Protein AF-A0A2V8L6J9-F1 (afdb_monomer)

Mean predicted aligned error: 4.58 Å

Foldseek 3Di:
DDPVVVVVVVVVVVVLVVLVVLLVVLVPDALLVSLCVVVVVVVVVVVVVCVVCVVVVNDDDDDDPVVVVVVVVVVVVSSVVSSVSSVCSNVVHDSVVVVVVVVVVVVVVD

Sequence (110 aa):
MAAWFWFAVVAAVLYGAHQIFTRLASAQIGDGVGGFVVEGVAALAILSYLGFLWFSGRWEQKFTWVGFNYSALTGICVGAGTVAFFLLFQRGGPLSAVPAILAGGAAIMA

Solvent-accessible surface area (backbone atoms only — not comparable to full-atom values): 6203 Å² total; per-residue (Å²): 133,65,76,67,55,60,56,51,52,53,47,52,53,53,56,51,49,48,52,54,50,45,48,61,43,25,79,76,39,56,34,71,62,44,30,50,53,53,53,51,53,51,50,50,53,51,50,51,51,54,49,49,29,51,77,68,73,62,70,78,84,86,85,51,76,69,59,48,54,55,49,50,52,48,49,52,52,49,54,54,47,41,30,49,50,22,51,38,38,61,71,67,50,63,74,80,54,50,62,60,55,53,50,55,62,58,51,76,79,104

Structure (mmCIF, N/CA/C/O backbone):
data_AF-A0A2V8L6J9-F1
#
_entry.id   AF-A0A2V8L6J9-F1
#
loop_
_atom_site.group_PDB
_atom_site.id
_atom_site.type_symbol
_atom_site.label_atom_id
_atom_site.label_alt_id
_atom_site.label_comp_id
_atom_site.label_asym_id
_atom_site.label_entity_id
_atom_site.label_seq_id
_atom_site.pdbx_PDB_ins_code
_atom_site.Cartn_x
_atom_site.Cartn_y
_atom_site.Cartn_z
_atom_site.occupancy
_atom_site.B_iso_or_equiv
_atom_site.auth_seq_id
_atom_site.auth_comp_id
_atom_site.auth_asym_id
_atom_site.auth_atom_id
_atom_site.pdbx_PDB_model_num
ATOM 1 N N . MET A 1 1 ? -8.940 -22.020 12.587 1.00 65.81 1 M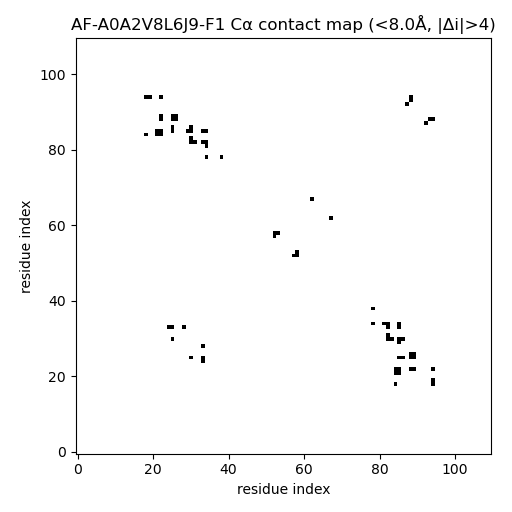ET A N 1
ATOM 2 C CA . MET A 1 1 ? -7.925 -20.957 12.400 1.00 65.81 1 MET A CA 1
ATOM 3 C C . MET A 1 1 ? -8.368 -19.706 13.135 1.00 65.81 1 MET A C 1
ATOM 5 O O . MET A 1 1 ? -9.565 -19.455 13.193 1.00 65.81 1 MET A O 1
ATOM 9 N N . ALA A 1 2 ? -7.432 -18.928 13.673 1.00 87.69 2 ALA A N 1
ATOM 10 C CA . ALA A 1 2 ? -7.744 -17.630 14.262 1.00 87.69 2 ALA A CA 1
ATOM 11 C C . ALA A 1 2 ? -8.182 -16.618 13.183 1.00 87.69 2 ALA A C 1
ATOM 13 O O . ALA A 1 2 ? -7.704 -16.677 12.052 1.00 87.69 2 ALA A O 1
ATOM 14 N N . ALA A 1 3 ? -9.081 -15.690 13.527 1.00 89.75 3 ALA A N 1
ATOM 15 C CA . ALA A 1 3 ? -9.687 -14.752 12.571 1.00 89.75 3 ALA A CA 1
ATOM 16 C C . ALA A 1 3 ? -8.662 -13.865 11.835 1.00 89.75 3 ALA A C 1
ATOM 18 O O . ALA A 1 3 ? -8.863 -13.538 1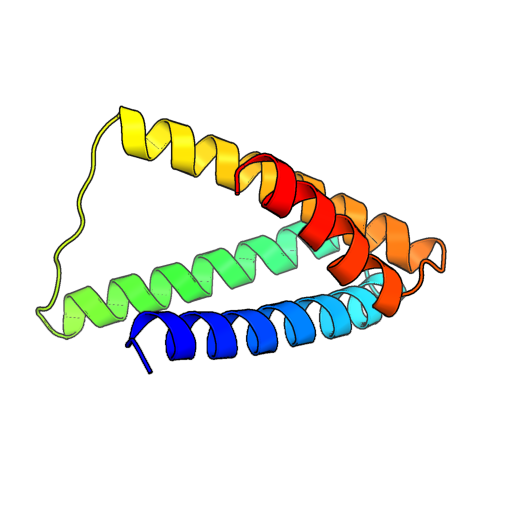0.668 1.00 89.75 3 ALA A O 1
ATOM 19 N N . TRP A 1 4 ? -7.532 -13.543 12.479 1.00 91.62 4 TRP A N 1
ATOM 20 C CA . TRP A 1 4 ? -6.439 -12.767 11.879 1.00 91.62 4 TRP A CA 1
ATOM 21 C C . TRP A 1 4 ? -5.870 -13.406 10.605 1.00 91.62 4 TRP A C 1
ATOM 23 O O . TRP A 1 4 ? -5.425 -12.694 9.707 1.00 91.62 4 TRP A O 1
ATOM 33 N N . PHE A 1 5 ? -5.924 -14.738 10.499 1.00 92.88 5 PHE A N 1
ATOM 34 C CA . PHE A 1 5 ? -5.372 -15.474 9.365 1.00 92.88 5 PHE A CA 1
ATOM 35 C C . PHE A 1 5 ? -6.058 -15.089 8.053 1.00 92.88 5 PHE A C 1
ATOM 37 O O . PHE A 1 5 ? -5.395 -14.848 7.049 1.00 92.88 5 PHE A O 1
ATOM 44 N N . TRP A 1 6 ? -7.386 -14.967 8.062 1.00 93.31 6 TRP A N 1
ATOM 45 C CA . TRP A 1 6 ? -8.136 -14.625 6.855 1.00 93.31 6 TRP A CA 1
ATOM 46 C C . TRP A 1 6 ? -7.873 -13.190 6.394 1.00 93.31 6 TRP A C 1
ATOM 48 O O . TRP A 1 6 ? -7.780 -12.951 5.192 1.00 93.31 6 TRP A O 1
ATOM 58 N N . PHE A 1 7 ? -7.657 -12.253 7.324 1.00 91.12 7 PHE A N 1
ATOM 59 C CA . PHE A 1 7 ? -7.222 -10.897 6.978 1.00 91.12 7 PHE A CA 1
ATOM 60 C C . PHE A 1 7 ? -5.826 -10.892 6.344 1.00 91.12 7 PHE A C 1
ATOM 62 O O . PHE A 1 7 ? -5.610 -10.184 5.362 1.00 91.12 7 PHE A O 1
ATOM 69 N N . ALA A 1 8 ? -4.906 -11.728 6.838 1.00 91.00 8 ALA A N 1
ATOM 70 C CA . ALA A 1 8 ? -3.580 -11.884 6.243 1.00 91.00 8 ALA A CA 1
ATOM 71 C C . ALA A 1 8 ? -3.641 -12.477 4.824 1.00 91.00 8 ALA A C 1
ATOM 73 O O . ALA A 1 8 ? -2.941 -11.999 3.935 1.00 91.00 8 ALA A O 1
ATOM 74 N N . VAL A 1 9 ? -4.511 -13.466 4.581 1.00 94.19 9 VAL A N 1
ATOM 7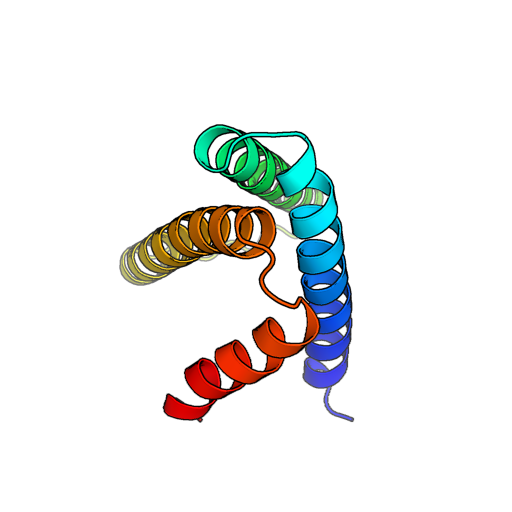5 C CA . VAL A 1 9 ? -4.719 -14.044 3.240 1.00 94.19 9 VAL A CA 1
ATOM 76 C C . VAL A 1 9 ? -5.248 -12.994 2.262 1.00 94.19 9 VAL A C 1
ATOM 78 O O . VAL A 1 9 ? -4.698 -12.842 1.172 1.00 94.19 9 VAL A O 1
ATOM 81 N N . VAL A 1 10 ? -6.280 -12.238 2.648 1.00 94.62 10 VAL A N 1
ATOM 82 C CA . VAL A 1 10 ? -6.837 -11.170 1.800 1.00 94.62 10 VAL A CA 1
ATOM 83 C C . VAL A 1 10 ? -5.780 -10.107 1.501 1.00 94.62 10 VAL A C 1
ATOM 85 O O . VAL A 1 10 ? -5.612 -9.722 0.344 1.00 94.62 10 VAL A O 1
ATOM 88 N N . ALA A 1 11 ? -5.019 -9.681 2.513 1.00 92.00 11 ALA A N 1
ATOM 89 C CA . ALA A 1 11 ? -3.921 -8.741 2.324 1.00 92.00 11 ALA A CA 1
ATOM 90 C C . ALA A 1 11 ? -2.871 -9.292 1.348 1.00 92.00 11 ALA A C 1
ATOM 92 O O . ALA A 1 11 ? -2.503 -8.600 0.404 1.00 92.00 11 ALA A O 1
ATOM 93 N N . ALA A 1 12 ? -2.435 -10.543 1.509 1.00 91.06 12 ALA A N 1
ATOM 94 C CA . ALA A 1 12 ? -1.446 -11.160 0.625 1.00 91.06 12 ALA A CA 1
ATOM 95 C C . ALA A 1 12 ? -1.905 -11.184 -0.842 1.00 91.06 12 ALA A C 1
ATOM 97 O O . ALA A 1 12 ? -1.121 -10.865 -1.736 1.00 91.06 12 ALA A O 1
ATOM 98 N N . VAL A 1 13 ? -3.179 -11.500 -1.093 1.00 94.12 13 VAL A N 1
ATOM 99 C CA . VAL A 1 13 ? -3.753 -11.477 -2.448 1.00 94.12 13 VAL A CA 1
ATOM 100 C C . VAL A 1 13 ? -3.755 -10.058 -3.021 1.00 94.12 13 VAL A C 1
ATOM 102 O O . VAL A 1 13 ? -3.298 -9.858 -4.147 1.00 94.12 13 VAL A O 1
ATOM 105 N N . LEU A 1 14 ? -4.213 -9.065 -2.252 1.00 94.44 14 LEU A N 1
ATOM 106 C CA . LEU A 1 14 ? -4.271 -7.669 -2.700 1.00 94.44 14 LEU A CA 1
ATOM 107 C C . LEU A 1 14 ? -2.875 -7.082 -2.939 1.00 94.44 14 LEU A C 1
ATOM 109 O O . LEU A 1 14 ? -2.656 -6.438 -3.962 1.00 94.44 14 LEU A O 1
ATOM 113 N N . TYR A 1 15 ? -1.914 -7.345 -2.053 1.00 90.50 15 TYR A N 1
ATOM 114 C CA . TYR A 1 15 ? -0.529 -6.899 -2.222 1.00 90.50 15 TYR A CA 1
ATOM 115 C C . TYR A 1 15 ? 0.193 -7.635 -3.359 1.00 90.50 15 TYR A C 1
ATOM 117 O O . TYR A 1 15 ? 1.030 -7.037 -4.038 1.00 90.50 15 TYR A O 1
ATOM 125 N N . GLY A 1 16 ? -0.141 -8.902 -3.616 1.00 90.31 16 GLY A N 1
ATOM 126 C CA . GLY A 1 16 ? 0.329 -9.628 -4.796 1.00 90.31 16 GLY A CA 1
ATOM 127 C C . GLY A 1 16 ? -0.205 -9.013 -6.091 1.00 90.31 16 GLY A C 1
ATOM 128 O O . GLY A 1 16 ? 0.569 -8.722 -7.005 1.00 90.31 16 GLY A O 1
ATOM 129 N N . ALA A 1 17 ? -1.511 -8.739 -6.145 1.00 93.31 17 ALA A N 1
ATOM 130 C CA . ALA A 1 17 ? -2.140 -8.057 -7.274 1.00 93.31 17 ALA A CA 1
ATOM 131 C C . ALA A 1 17 ? -1.554 -6.653 -7.487 1.00 93.31 17 ALA A C 1
ATOM 133 O O . ALA A 1 17 ? -1.203 -6.300 -8.612 1.00 93.31 17 ALA A O 1
ATOM 134 N N . HIS A 1 18 ? -1.361 -5.893 -6.406 1.00 93.56 18 HIS A N 1
ATOM 135 C CA . HIS A 1 18 ? -0.686 -4.598 -6.423 1.00 93.56 18 HIS A CA 1
ATOM 136 C C . HIS A 1 18 ? 0.682 -4.685 -7.111 1.00 93.56 18 HIS A C 1
ATOM 138 O O . HIS A 1 18 ? 0.939 -3.925 -8.036 1.00 93.56 18 HIS A O 1
ATOM 144 N N . GLN A 1 19 ? 1.537 -5.647 -6.746 1.00 89.69 19 GLN A N 1
ATOM 145 C CA . GLN A 1 19 ? 2.849 -5.792 -7.388 1.00 89.69 19 GLN A CA 1
ATOM 146 C C . GLN A 1 19 ? 2.748 -6.119 -8.885 1.00 89.69 19 GLN A C 1
ATOM 148 O O . GLN A 1 19 ? 3.492 -5.549 -9.687 1.00 89.69 19 GLN A O 1
ATOM 153 N N . ILE A 1 20 ? 1.818 -6.997 -9.278 1.00 93.00 20 ILE A N 1
ATOM 154 C CA . ILE A 1 20 ? 1.574 -7.326 -10.692 1.00 93.00 20 ILE A CA 1
ATOM 155 C C . ILE A 1 20 ? 1.189 -6.062 -11.468 1.00 93.00 20 ILE A C 1
ATOM 157 O O . ILE A 1 20 ? 1.800 -5.767 -12.497 1.00 93.00 20 ILE A O 1
ATOM 161 N N . PHE A 1 21 ? 0.219 -5.294 -10.970 1.00 94.81 21 PHE A N 1
ATOM 162 C CA . PHE A 1 21 ? -0.234 -4.073 -11.633 1.00 94.81 21 PHE A CA 1
ATOM 163 C C . PHE A 1 21 ? 0.837 -2.987 -11.652 1.00 94.81 21 PHE A C 1
ATOM 165 O O . PHE A 1 21 ? 0.994 -2.335 -12.679 1.00 94.81 21 PHE A O 1
ATOM 172 N N . THR A 1 22 ? 1.630 -2.842 -10.591 1.00 92.69 22 THR A N 1
ATOM 173 C CA . THR A 1 22 ? 2.754 -1.898 -10.557 1.00 92.69 22 THR A CA 1
ATOM 174 C C . THR A 1 22 ? 3.802 -2.240 -11.611 1.00 92.69 22 THR A C 1
ATOM 176 O O . THR A 1 22 ? 4.269 -1.340 -12.304 1.00 92.69 22 THR A O 1
ATOM 179 N N . ARG A 1 23 ? 4.119 -3.524 -11.832 1.00 92.44 23 ARG A N 1
ATOM 180 C CA . ARG A 1 23 ? 5.004 -3.925 -12.942 1.00 92.44 23 ARG A CA 1
ATOM 181 C C . ARG A 1 23 ? 4.404 -3.627 -14.315 1.00 92.44 23 ARG A C 1
ATOM 183 O O . ARG A 1 23 ? 5.125 -3.227 -15.223 1.00 92.44 23 ARG A O 1
ATOM 190 N N . LEU A 1 24 ? 3.107 -3.862 -14.499 1.00 94.12 24 LEU A N 1
ATOM 191 C CA . LEU A 1 24 ? 2.447 -3.550 -15.771 1.00 94.12 24 LEU A CA 1
ATOM 192 C C . LEU A 1 24 ? 2.434 -2.035 -16.020 1.00 94.12 24 LEU A C 1
ATOM 194 O O . LEU A 1 24 ? 2.751 -1.588 -17.121 1.00 94.12 24 LEU A O 1
ATOM 198 N N . ALA A 1 25 ? 2.139 -1.250 -14.985 1.00 94.19 25 ALA A N 1
ATOM 199 C CA . ALA A 1 25 ? 2.141 0.205 -15.029 1.00 94.19 25 ALA A CA 1
ATOM 200 C C . ALA A 1 25 ? 3.547 0.766 -15.262 1.00 94.19 25 ALA A C 1
ATOM 202 O O . ALA A 1 25 ? 3.700 1.704 -16.036 1.00 94.19 25 ALA A O 1
ATOM 203 N N . SER A 1 26 ? 4.588 0.183 -14.664 1.00 92.50 26 SER A N 1
ATOM 204 C CA . SER A 1 26 ? 5.956 0.702 -14.761 1.00 92.50 26 SER A CA 1
ATOM 205 C C . SER A 1 26 ? 6.513 0.709 -16.185 1.00 92.50 26 SER A C 1
ATOM 207 O O . SER A 1 26 ? 7.438 1.463 -16.470 1.00 92.50 26 SER A O 1
ATOM 209 N N . ALA A 1 27 ? 5.957 -0.112 -17.080 1.00 92.06 27 ALA A N 1
ATOM 210 C CA . ALA A 1 27 ? 6.280 -0.093 -18.505 1.00 92.06 27 ALA A CA 1
ATOM 211 C C . ALA A 1 27 ? 5.614 1.069 -19.272 1.00 92.06 27 ALA A C 1
ATOM 213 O O . ALA A 1 27 ? 5.985 1.332 -20.411 1.00 92.06 27 ALA A O 1
ATOM 214 N N . GLN A 1 28 ? 4.619 1.728 -18.675 1.00 94.94 28 GLN A N 1
ATOM 215 C CA . GLN A 1 28 ? 3.745 2.716 -19.320 1.00 94.94 28 GLN A CA 1
ATOM 216 C C . GLN A 1 28 ? 3.821 4.109 -18.680 1.00 94.94 28 GLN A C 1
ATOM 218 O O . GLN A 1 28 ? 3.470 5.095 -19.322 1.00 94.94 28 GLN A O 1
ATOM 223 N N . ILE A 1 29 ? 4.260 4.213 -17.423 1.00 94.38 29 ILE A N 1
ATOM 224 C CA . ILE A 1 29 ? 4.338 5.478 -16.688 1.00 94.38 29 ILE A CA 1
ATOM 225 C C . ILE A 1 29 ? 5.652 5.583 -15.908 1.00 94.38 29 ILE A C 1
ATOM 227 O O . ILE A 1 29 ? 6.194 4.584 -15.428 1.00 94.38 29 ILE A O 1
ATOM 231 N N . GLY A 1 30 ? 6.166 6.811 -15.796 1.00 91.44 30 GLY A N 1
ATOM 232 C CA . GLY A 1 30 ? 7.342 7.118 -14.983 1.00 91.44 30 GLY A CA 1
ATOM 233 C C . GLY A 1 30 ? 7.112 6.796 -13.507 1.00 91.44 30 GLY A C 1
ATOM 234 O O . GLY A 1 30 ? 5.980 6.796 -13.030 1.00 91.44 30 GLY A O 1
ATOM 235 N N . ASP A 1 31 ? 8.191 6.543 -12.780 1.00 91.69 31 ASP A N 1
ATOM 236 C CA . ASP A 1 31 ? 8.188 6.141 -11.372 1.00 91.69 31 ASP A CA 1
ATOM 237 C C . ASP A 1 31 ? 7.535 7.168 -10.436 1.00 91.69 31 ASP A C 1
ATOM 239 O O . ASP A 1 31 ? 6.687 6.802 -9.622 1.00 91.69 31 ASP A O 1
ATOM 243 N N . GLY A 1 32 ? 7.858 8.455 -10.591 1.00 90.31 32 GLY A N 1
ATOM 244 C CA . GLY A 1 32 ? 7.275 9.516 -9.763 1.00 90.31 32 GLY A CA 1
ATOM 245 C C . GLY A 1 32 ? 5.769 9.695 -9.987 1.00 90.31 32 GLY A C 1
ATOM 246 O O . GLY A 1 32 ? 4.990 9.708 -9.035 1.00 90.31 32 GLY A O 1
ATOM 247 N N . VAL A 1 33 ? 5.341 9.795 -11.251 1.00 95.19 33 VAL A N 1
ATOM 248 C CA . VAL A 1 33 ? 3.919 9.987 -11.596 1.00 95.19 33 VAL A CA 1
ATOM 249 C C . VAL A 1 33 ? 3.117 8.714 -11.324 1.00 95.19 33 VAL A C 1
ATOM 251 O O . VAL A 1 33 ? 2.030 8.786 -10.759 1.00 95.19 33 VAL A O 1
ATOM 254 N N . GLY A 1 34 ? 3.662 7.547 -11.673 1.00 94.56 34 GLY A N 1
ATOM 255 C CA . GLY A 1 34 ? 3.058 6.247 -11.399 1.00 94.56 34 GLY A CA 1
ATOM 256 C C . GLY A 1 34 ? 2.848 6.015 -9.911 1.00 94.56 34 GLY A C 1
ATOM 257 O O . GLY A 1 34 ? 1.740 5.671 -9.504 1.00 94.56 34 GLY A O 1
ATOM 258 N N . GLY A 1 35 ? 3.870 6.287 -9.096 1.00 94.12 35 GLY A N 1
ATOM 259 C CA . GLY A 1 35 ? 3.757 6.204 -7.644 1.00 94.12 35 GLY A CA 1
ATOM 260 C C . GLY A 1 35 ? 2.706 7.158 -7.084 1.00 94.12 35 GLY A C 1
ATOM 261 O O . GLY A 1 35 ? 1.850 6.731 -6.314 1.00 94.12 35 GLY A O 1
ATOM 262 N N . PHE A 1 36 ? 2.687 8.417 -7.532 1.00 96.06 36 PHE A N 1
ATOM 263 C CA . PHE A 1 36 ? 1.666 9.378 -7.106 1.00 96.06 36 PHE A CA 1
ATOM 264 C C . PHE A 1 36 ? 0.239 8.922 -7.448 1.00 96.06 36 PHE A C 1
ATOM 266 O O . PHE A 1 36 ? -0.657 9.037 -6.614 1.00 96.06 36 PHE A O 1
ATOM 273 N N . VAL A 1 37 ? 0.021 8.373 -8.648 1.00 97.31 37 VAL A N 1
ATOM 274 C CA . VAL A 1 37 ? -1.291 7.842 -9.053 1.00 97.31 37 VAL A CA 1
ATOM 275 C C . VAL A 1 37 ? -1.691 6.649 -8.182 1.00 97.31 37 VAL A C 1
ATOM 277 O O . VAL A 1 37 ? -2.827 6.608 -7.713 1.00 97.31 37 VAL A O 1
ATOM 280 N N . VAL A 1 38 ? -0.776 5.706 -7.930 1.00 95.81 38 VAL A N 1
ATOM 281 C CA . VAL A 1 38 ? -1.039 4.533 -7.077 1.00 95.81 38 VAL A CA 1
ATOM 282 C C . VAL A 1 38 ? -1.436 4.962 -5.665 1.00 95.81 38 VAL A C 1
ATOM 284 O O . VAL A 1 38 ? -2.502 4.568 -5.188 1.00 95.81 38 VAL A O 1
ATOM 287 N N . GLU A 1 39 ? -0.636 5.815 -5.023 1.00 95.25 39 GLU A N 1
ATOM 288 C CA . GLU A 1 39 ? -0.908 6.279 -3.657 1.00 95.25 39 GLU A CA 1
ATOM 289 C C . GLU A 1 39 ? -2.163 7.157 -3.589 1.00 95.25 39 GLU A C 1
ATOM 291 O O . GLU A 1 39 ? -2.959 7.041 -2.658 1.00 95.25 39 GLU A O 1
ATOM 296 N N . GLY A 1 40 ? -2.394 7.999 -4.600 1.00 97.00 40 GLY A N 1
ATOM 297 C CA . GLY A 1 40 ? -3.597 8.824 -4.693 1.00 97.00 40 GLY A CA 1
ATOM 298 C C . GLY A 1 40 ? -4.871 7.982 -4.776 1.00 97.00 40 GLY A C 1
ATOM 299 O O . GLY A 1 40 ? -5.831 8.229 -4.044 1.00 97.00 40 GLY A O 1
ATOM 300 N N . VAL A 1 41 ? -4.877 6.942 -5.616 1.00 97.38 41 VAL A N 1
ATOM 301 C CA . VAL A 1 41 ? -6.015 6.014 -5.722 1.00 97.38 41 VAL A CA 1
ATOM 302 C C . VAL A 1 41 ? -6.172 5.186 -4.443 1.00 97.38 41 VAL A C 1
ATOM 304 O O . VAL A 1 41 ? -7.301 4.987 -3.988 1.00 97.38 41 VAL A O 1
ATOM 307 N N . ALA A 1 42 ? -5.075 4.758 -3.811 1.00 95.56 42 ALA A N 1
ATOM 308 C CA . ALA A 1 42 ? -5.119 4.059 -2.527 1.00 95.56 42 ALA A CA 1
ATOM 309 C C . ALA A 1 42 ? -5.727 4.936 -1.417 1.00 95.56 42 ALA A C 1
ATOM 311 O O . ALA A 1 42 ? -6.608 4.485 -0.678 1.00 95.56 42 ALA A O 1
ATOM 312 N N . ALA A 1 43 ? -5.335 6.210 -1.345 1.00 97.12 43 ALA A N 1
ATOM 313 C CA . ALA A 1 43 ? -5.904 7.176 -0.410 1.00 97.12 43 ALA A CA 1
ATOM 314 C C . ALA A 1 43 ? -7.410 7.381 -0.644 1.00 97.12 43 ALA A C 1
ATOM 316 O O . ALA A 1 43 ? -8.183 7.395 0.315 1.00 97.12 43 ALA A O 1
ATOM 317 N N . LEU A 1 44 ? -7.853 7.468 -1.905 1.00 97.81 44 LEU A N 1
ATOM 318 C CA . LEU A 1 44 ? -9.278 7.553 -2.250 1.00 97.81 44 LEU A CA 1
ATOM 319 C C . LEU A 1 44 ? -10.057 6.283 -1.876 1.00 97.81 44 LEU A C 1
ATOM 321 O O . LEU A 1 44 ? -11.202 6.377 -1.425 1.00 97.81 44 LEU A O 1
ATOM 325 N N . ALA A 1 45 ? -9.454 5.101 -2.015 1.00 96.38 45 ALA A N 1
ATOM 326 C CA . ALA A 1 45 ? -10.067 3.847 -1.580 1.00 96.38 45 ALA A CA 1
ATOM 327 C C . ALA A 1 45 ? -10.269 3.821 -0.053 1.00 96.38 45 ALA A C 1
ATOM 329 O O . ALA A 1 45 ? -11.353 3.474 0.423 1.00 96.38 45 ALA A O 1
ATOM 330 N N . ILE A 1 46 ? -9.270 4.268 0.717 1.00 95.38 46 ILE A N 1
ATOM 331 C CA . ILE A 1 46 ? -9.374 4.397 2.180 1.00 95.38 46 ILE A CA 1
ATOM 332 C C . ILE A 1 46 ? -10.416 5.456 2.558 1.00 95.38 46 ILE A C 1
ATOM 334 O O . ILE A 1 46 ? -11.231 5.225 3.451 1.00 95.38 46 ILE A O 1
ATOM 338 N N . LEU A 1 47 ? -10.451 6.591 1.857 1.00 96.12 47 LEU A N 1
ATOM 339 C CA . LEU A 1 47 ? -11.455 7.631 2.082 1.00 96.12 47 LEU A CA 1
ATOM 340 C C . LEU A 1 47 ? -12.876 7.108 1.834 1.00 96.12 47 LEU A C 1
ATOM 342 O O . LEU A 1 47 ? -13.782 7.387 2.617 1.00 96.12 47 LEU A O 1
ATOM 346 N N . SER A 1 48 ? -13.061 6.298 0.791 1.00 96.94 48 SER A N 1
ATOM 347 C CA . SER A 1 48 ? -14.342 5.646 0.492 1.00 96.94 48 SER A CA 1
ATOM 348 C C . SER A 1 48 ? -14.758 4.687 1.610 1.00 96.94 48 SER A C 1
ATOM 350 O O . SER A 1 48 ? -15.925 4.663 2.001 1.00 96.94 48 SER A O 1
ATOM 352 N N . TYR A 1 49 ? -13.805 3.946 2.185 1.00 95.19 49 TYR A N 1
ATOM 353 C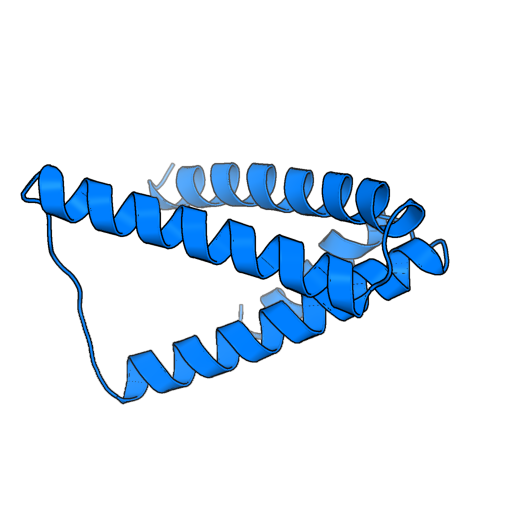 CA . TYR A 1 49 ? -14.050 3.096 3.352 1.00 95.19 49 TYR A CA 1
ATOM 354 C C . TYR A 1 49 ? -14.437 3.906 4.599 1.00 95.19 49 TYR A C 1
ATOM 356 O O . TYR A 1 49 ? -15.397 3.553 5.285 1.00 95.19 49 TYR A O 1
ATOM 364 N N . LEU A 1 50 ? -13.759 5.026 4.871 1.00 95.44 50 LEU A N 1
ATOM 365 C CA . LEU A 1 50 ? -14.141 5.936 5.958 1.00 95.44 50 LEU A CA 1
ATOM 366 C C . LEU A 1 50 ? -15.553 6.501 5.745 1.00 95.44 50 LEU A C 1
ATOM 368 O O . LEU A 1 50 ? -16.356 6.509 6.678 1.00 95.44 50 LEU A O 1
ATOM 372 N N . GLY A 1 51 ? -15.886 6.899 4.515 1.00 95.38 51 GLY A N 1
ATOM 373 C CA . GLY A 1 51 ? -17.240 7.311 4.146 1.00 95.38 51 GLY A CA 1
ATOM 374 C C . GLY A 1 51 ? -18.266 6.209 4.416 1.00 95.38 51 GLY A C 1
ATOM 375 O O . GLY A 1 51 ? -19.286 6.456 5.056 1.00 95.38 51 GLY A O 1
ATOM 376 N N . PHE A 1 52 ? -17.976 4.968 4.022 1.00 96.19 52 PHE A N 1
ATOM 377 C CA . PHE A 1 52 ? -18.839 3.821 4.310 1.00 96.19 52 PHE A CA 1
ATOM 378 C C . PHE A 1 52 ? -19.056 3.602 5.816 1.00 96.19 52 PHE A C 1
ATOM 380 O O . PHE A 1 52 ? -20.190 3.358 6.238 1.00 96.19 52 PHE A O 1
ATOM 387 N N . LEU A 1 53 ? -18.008 3.724 6.640 1.00 95.31 53 LEU A N 1
ATOM 388 C CA . LEU A 1 53 ? -18.126 3.617 8.100 1.00 95.31 53 LEU A CA 1
ATOM 389 C C . LEU A 1 53 ? -19.014 4.715 8.686 1.00 95.31 53 LEU A C 1
ATOM 391 O O . LEU A 1 53 ? -19.828 4.429 9.569 1.00 95.31 53 LEU A O 1
ATOM 395 N N . TRP A 1 54 ? -18.882 5.942 8.175 1.00 95.00 54 TRP A N 1
ATOM 396 C CA . TRP A 1 54 ? -19.744 7.057 8.554 1.00 95.00 54 TRP A CA 1
ATOM 397 C C . TRP A 1 54 ? -21.203 6.739 8.219 1.00 95.00 54 TRP A C 1
ATOM 399 O O . TRP A 1 54 ? -22.051 6.744 9.112 1.00 95.00 54 TRP A O 1
ATOM 409 N N . PHE A 1 55 ? -21.507 6.420 6.957 1.00 95.00 55 PHE A N 1
ATOM 410 C CA . PHE A 1 55 ? -22.883 6.169 6.511 1.00 95.00 55 PHE A CA 1
ATOM 411 C C . PHE A 1 55 ? -23.517 4.935 7.163 1.00 95.00 55 PHE A C 1
ATOM 413 O O . PHE A 1 55 ? -24.731 4.891 7.337 1.00 95.00 55 PHE A O 1
ATOM 420 N N . SER A 1 56 ? -22.710 3.956 7.574 1.00 94.38 56 SER A N 1
ATOM 421 C CA . SER A 1 56 ? -23.186 2.751 8.264 1.00 94.38 56 SER A CA 1
ATOM 422 C C . SER A 1 56 ? -23.411 2.949 9.770 1.00 94.38 56 SER A C 1
ATOM 424 O O . SER A 1 56 ? -23.763 1.987 10.453 1.00 94.38 56 SER A O 1
ATOM 426 N N . GLY A 1 57 ? -23.157 4.147 10.315 1.00 91.88 57 GLY A N 1
ATOM 427 C CA . GLY A 1 57 ? -23.252 4.424 11.754 1.00 91.88 57 GLY A CA 1
ATOM 428 C C . GLY A 1 57 ? -22.202 3.692 12.601 1.00 91.88 57 GLY A C 1
ATOM 429 O O . GLY A 1 57 ? -22.364 3.571 13.811 1.00 91.88 57 GLY A O 1
ATOM 430 N N . ARG A 1 58 ? -21.128 3.186 11.978 1.00 91.69 58 ARG A N 1
ATOM 431 C CA . ARG A 1 58 ? -20.054 2.401 12.620 1.00 91.69 58 ARG A CA 1
ATOM 432 C C . ARG A 1 58 ? -18.771 3.216 12.787 1.00 91.69 58 ARG A C 1
ATOM 434 O O . ARG A 1 58 ? -17.666 2.695 12.658 1.00 91.69 58 ARG A O 1
ATOM 441 N N . TRP A 1 59 ? -18.908 4.519 12.999 1.00 90.88 59 TRP A N 1
ATOM 442 C CA . TRP A 1 59 ? -17.764 5.412 13.104 1.00 90.88 59 TRP A CA 1
ATOM 443 C C . TRP A 1 59 ? -17.057 5.252 14.459 1.00 90.88 59 TRP A C 1
ATOM 445 O O . TRP A 1 59 ? -17.553 5.725 15.477 1.00 90.88 59 TRP A O 1
ATOM 455 N N . GLU A 1 60 ? -15.880 4.618 14.469 1.00 89.00 60 GLU A N 1
ATOM 456 C CA . GLU A 1 60 ? -15.051 4.419 15.672 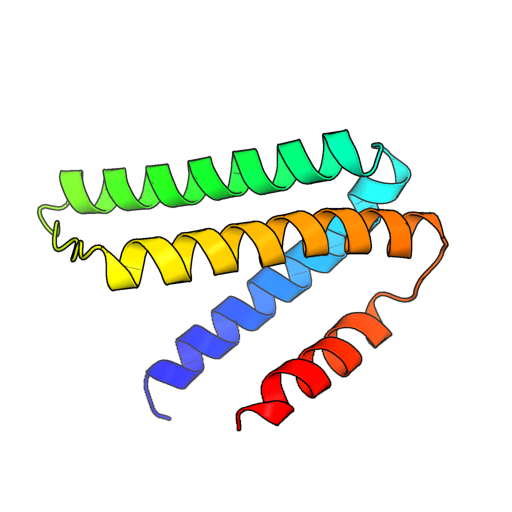1.00 89.00 60 GLU A CA 1
ATOM 457 C C . GLU A 1 60 ? -13.561 4.711 15.387 1.00 89.00 60 GLU A C 1
ATOM 459 O O . GLU A 1 60 ? -12.693 3.845 15.487 1.00 89.00 60 GLU A O 1
ATOM 464 N N . GLN A 1 61 ? -13.245 5.943 14.973 1.00 88.00 61 GLN A N 1
ATOM 465 C CA . GLN A 1 61 ? -11.863 6.339 14.670 1.00 88.00 61 GLN A CA 1
ATOM 466 C C . GLN A 1 61 ? -11.110 6.757 15.938 1.00 88.00 61 GLN A C 1
ATOM 468 O O . GLN A 1 61 ? -11.506 7.692 16.633 1.00 88.00 61 GLN A O 1
ATOM 473 N N . LYS A 1 62 ? -9.987 6.092 16.223 1.00 89.06 62 LYS A N 1
ATOM 474 C CA . LYS A 1 62 ? -9.070 6.465 17.310 1.00 89.06 62 LYS A CA 1
ATOM 475 C C . LYS A 1 62 ? -8.002 7.406 16.761 1.00 89.06 62 LYS A C 1
ATOM 477 O O . LYS A 1 62 ? -7.305 7.047 15.817 1.00 89.06 62 LYS A O 1
ATOM 482 N N . PHE A 1 63 ? -7.840 8.580 17.367 1.00 90.88 63 PHE A N 1
ATOM 483 C CA . PHE A 1 63 ? -6.826 9.553 16.956 1.00 90.88 63 PHE A CA 1
ATOM 484 C C . PHE A 1 63 ? -5.943 9.957 18.138 1.00 90.88 63 PHE A C 1
ATOM 486 O O . PHE A 1 63 ? -6.429 10.475 19.141 1.00 90.88 63 PHE A O 1
ATOM 493 N N . THR A 1 64 ? -4.636 9.719 18.018 1.00 95.31 64 THR A N 1
ATOM 494 C CA . THR A 1 64 ? -3.618 10.160 18.982 1.00 95.31 64 THR A CA 1
ATOM 495 C C . THR A 1 64 ? -2.408 10.707 18.231 1.00 95.31 64 THR A C 1
ATOM 497 O O . THR A 1 64 ? -2.106 10.258 17.126 1.00 95.31 64 THR A O 1
ATOM 500 N N . TRP A 1 65 ? -1.673 11.643 18.837 1.00 90.25 65 TRP A N 1
ATOM 501 C CA . TRP A 1 65 ? -0.460 12.212 18.233 1.00 90.25 65 TRP A CA 1
A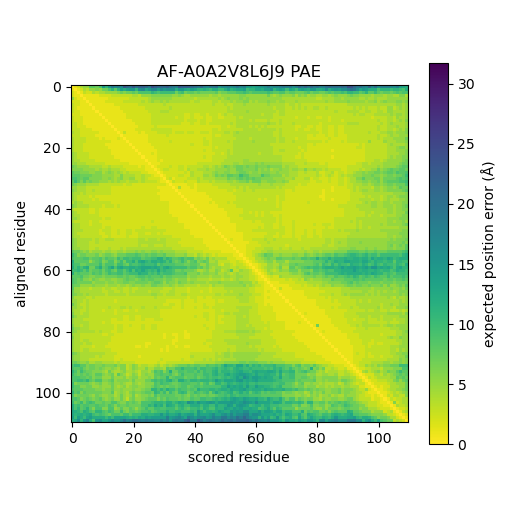TOM 502 C C . TRP A 1 65 ? 0.619 11.162 17.942 1.00 90.25 65 TRP A C 1
ATOM 504 O O . TRP A 1 65 ? 1.279 11.209 16.908 1.00 90.25 65 TRP A O 1
ATOM 514 N N . VAL A 1 66 ? 0.764 10.174 18.828 1.00 93.38 66 VAL A N 1
ATOM 515 C CA . VAL A 1 66 ? 1.712 9.066 18.642 1.00 93.38 66 VAL A CA 1
ATOM 516 C C . VAL A 1 66 ? 1.289 8.180 17.467 1.00 93.38 66 VAL A C 1
ATOM 518 O O . VAL A 1 66 ? 2.109 7.875 16.603 1.00 93.38 66 VAL A O 1
ATOM 521 N N . GLY A 1 67 ? 0.004 7.816 17.389 1.00 90.75 67 GLY A N 1
ATOM 522 C CA . GLY A 1 67 ? -0.530 7.027 16.276 1.00 90.75 67 GLY A CA 1
ATOM 523 C C . GLY A 1 67 ? -0.412 7.754 14.935 1.00 90.75 67 GLY A C 1
ATOM 524 O O . GLY A 1 67 ? -0.062 7.136 13.930 1.00 90.75 67 GLY A O 1
ATOM 525 N N . PHE A 1 68 ? -0.623 9.072 14.930 1.00 94.06 68 PHE A N 1
ATOM 526 C CA . PHE A 1 68 ? -0.428 9.912 13.752 1.00 94.06 68 PHE A CA 1
ATOM 527 C C . PHE A 1 68 ? 1.022 9.863 13.250 1.00 94.06 68 PHE A C 1
ATOM 529 O O . PHE A 1 68 ? 1.241 9.593 12.073 1.00 94.06 68 PHE A O 1
ATOM 536 N N . ASN A 1 69 ? 2.011 10.039 14.133 1.00 95.00 69 ASN A N 1
ATOM 537 C CA . ASN A 1 69 ? 3.425 10.027 13.745 1.00 95.00 69 ASN A CA 1
ATOM 538 C C . ASN A 1 69 ? 3.867 8.676 13.159 1.00 95.00 69 ASN A C 1
ATOM 540 O O . ASN A 1 69 ? 4.532 8.648 12.123 1.00 95.00 69 ASN A O 1
ATOM 544 N N . TYR A 1 70 ? 3.465 7.554 13.767 1.00 92.44 70 TYR A N 1
ATOM 545 C CA . TYR A 1 70 ? 3.754 6.229 13.204 1.00 92.44 70 TYR A CA 1
ATOM 546 C C . TYR A 1 70 ? 3.050 5.993 11.863 1.00 92.44 70 TYR A C 1
ATOM 548 O O . TYR A 1 70 ? 3.637 5.405 10.953 1.00 92.44 70 TYR A O 1
ATOM 556 N N . SER A 1 71 ? 1.821 6.489 11.708 1.00 92.88 71 SER A N 1
ATOM 557 C CA . SER A 1 71 ? 1.081 6.395 10.443 1.00 92.88 71 SER A CA 1
ATOM 558 C C . SER A 1 71 ? 1.743 7.230 9.344 1.00 92.88 71 SER A C 1
ATOM 560 O O . SER A 1 71 ? 1.884 6.762 8.217 1.00 92.88 71 SER A O 1
ATOM 562 N N . ALA A 1 72 ? 2.218 8.434 9.673 1.00 95.06 72 ALA A N 1
ATOM 563 C CA . ALA A 1 72 ? 2.943 9.296 8.745 1.00 95.06 72 ALA A CA 1
ATOM 564 C C . ALA A 1 72 ? 4.268 8.660 8.298 1.00 95.06 72 ALA A C 1
ATOM 566 O O . ALA A 1 72 ? 4.558 8.629 7.103 1.00 95.06 72 ALA A O 1
ATOM 567 N N . LEU A 1 73 ? 5.037 8.086 9.232 1.00 95.25 73 LEU A N 1
ATOM 568 C CA . LEU A 1 73 ? 6.271 7.369 8.902 1.00 95.25 73 LEU A CA 1
ATOM 569 C C . LEU A 1 73 ? 5.991 6.157 8.004 1.00 95.25 73 LEU A C 1
ATOM 571 O O . LEU A 1 73 ? 6.696 5.945 7.019 1.00 95.25 73 LEU A O 1
ATOM 575 N N . THR A 1 74 ? 4.920 5.414 8.297 1.00 93.00 74 THR A N 1
ATOM 576 C CA . THR A 1 74 ? 4.453 4.312 7.444 1.00 93.00 74 THR A CA 1
ATOM 577 C C . THR A 1 74 ? 4.148 4.810 6.031 1.00 93.00 74 THR A C 1
ATOM 579 O O . THR A 1 74 ? 4.617 4.214 5.067 1.00 93.00 74 THR A O 1
ATOM 582 N N . GLY A 1 75 ? 3.435 5.933 5.894 1.00 93.50 75 GLY A N 1
ATOM 583 C CA . GLY A 1 75 ? 3.140 6.550 4.598 1.00 93.50 75 GLY A CA 1
ATOM 584 C C . GLY A 1 75 ? 4.395 6.955 3.819 1.00 93.50 75 GLY A C 1
ATOM 585 O O . GLY A 1 75 ? 4.478 6.699 2.621 1.00 93.50 75 GLY A O 1
ATOM 586 N N . ILE A 1 76 ? 5.405 7.512 4.494 1.00 95.19 76 ILE A N 1
ATOM 587 C CA . ILE A 1 76 ? 6.701 7.840 3.875 1.00 95.19 76 ILE A CA 1
ATOM 588 C C . ILE A 1 76 ? 7.388 6.570 3.356 1.00 95.19 76 ILE A C 1
ATOM 590 O O . ILE A 1 76 ? 7.843 6.543 2.211 1.00 95.19 76 ILE A O 1
ATOM 594 N N . CYS A 1 77 ? 7.443 5.509 4.168 1.00 93.88 77 CYS A N 1
ATOM 595 C CA . CYS A 1 77 ? 8.024 4.226 3.770 1.00 93.88 77 CYS A CA 1
ATOM 596 C C . CYS A 1 77 ? 7.287 3.602 2.580 1.00 93.88 77 CYS A C 1
ATOM 598 O O . CYS A 1 77 ? 7.937 3.121 1.653 1.00 93.88 77 CYS A O 1
ATOM 600 N N . VAL A 1 78 ? 5.951 3.628 2.591 1.00 93.12 78 VAL A N 1
ATOM 601 C CA . VAL A 1 78 ? 5.121 3.112 1.495 1.00 93.12 78 VAL A CA 1
ATOM 602 C C . VAL A 1 78 ? 5.363 3.919 0.223 1.00 93.12 78 VAL A C 1
ATOM 604 O O . VAL A 1 78 ? 5.727 3.325 -0.784 1.00 93.12 78 VAL A O 1
ATOM 607 N N . GLY A 1 79 ? 5.304 5.253 0.273 1.00 93.62 79 GLY A N 1
ATOM 608 C CA . GLY A 1 79 ? 5.540 6.099 -0.901 1.00 93.62 79 GLY A CA 1
ATOM 609 C C . GLY A 1 79 ? 6.942 5.929 -1.499 1.00 93.62 79 GLY A C 1
ATOM 610 O O . GLY A 1 79 ? 7.086 5.759 -2.712 1.00 93.62 79 GLY A O 1
ATOM 611 N N . ALA A 1 80 ? 7.984 5.900 -0.660 1.00 94.88 80 ALA A N 1
ATOM 612 C CA . ALA A 1 80 ? 9.350 5.624 -1.110 1.00 94.88 80 ALA A CA 1
ATOM 613 C C . ALA A 1 80 ? 9.488 4.205 -1.694 1.00 94.88 80 ALA A C 1
ATOM 615 O O . ALA A 1 80 ? 10.130 4.016 -2.729 1.00 94.88 80 ALA A O 1
ATOM 616 N N . GLY A 1 81 ? 8.851 3.215 -1.062 1.00 92.94 81 GLY A N 1
ATOM 617 C CA . GLY A 1 81 ? 8.787 1.840 -1.550 1.00 92.94 81 GLY A CA 1
ATOM 618 C C . GLY A 1 81 ? 8.085 1.725 -2.903 1.00 92.94 81 GLY A C 1
ATOM 619 O O . GLY A 1 81 ? 8.576 1.024 -3.784 1.00 92.94 81 GLY A O 1
ATOM 620 N N . THR A 1 82 ? 6.995 2.460 -3.111 1.00 93.56 82 THR A N 1
ATOM 621 C CA . THR A 1 82 ? 6.261 2.496 -4.379 1.00 93.56 82 THR A CA 1
ATOM 622 C C . THR A 1 82 ? 7.143 3.033 -5.503 1.00 93.56 82 THR A C 1
ATOM 624 O O . THR A 1 82 ? 7.266 2.375 -6.537 1.00 93.56 82 THR A O 1
ATOM 627 N N . VAL A 1 83 ? 7.857 4.144 -5.290 1.00 94.44 83 VAL A N 1
ATOM 628 C CA . VAL A 1 83 ? 8.844 4.648 -6.269 1.00 94.44 83 VAL A CA 1
ATOM 629 C C . VAL A 1 83 ? 9.930 3.601 -6.543 1.00 94.44 83 VAL A C 1
ATOM 631 O O . VAL A 1 83 ? 10.248 3.318 -7.701 1.00 94.44 83 VAL A O 1
ATOM 634 N N . ALA A 1 84 ? 10.463 2.965 -5.496 1.00 93.69 84 ALA A N 1
ATOM 635 C CA . ALA A 1 84 ? 11.462 1.910 -5.643 1.00 93.69 84 ALA A CA 1
ATOM 636 C C . ALA A 1 84 ? 10.937 0.701 -6.442 1.00 93.69 84 ALA A C 1
ATOM 638 O O . ALA A 1 84 ? 11.688 0.152 -7.248 1.00 93.69 84 ALA A O 1
ATOM 639 N N 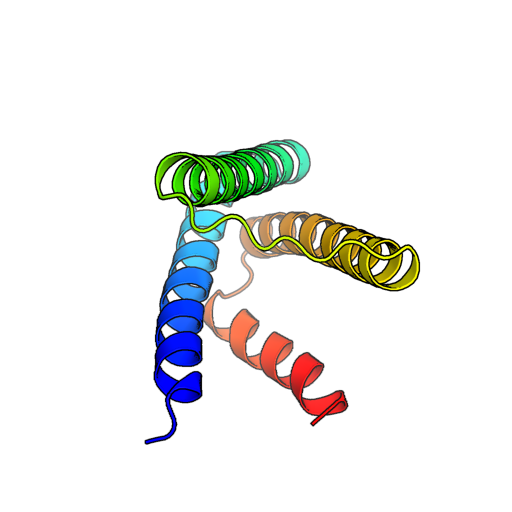. PHE A 1 85 ? 9.664 0.310 -6.294 1.00 91.06 85 PHE A N 1
ATOM 640 C CA . PHE A 1 85 ? 9.056 -0.753 -7.104 1.00 91.06 85 PHE A CA 1
ATOM 641 C C . PHE A 1 85 ? 8.963 -0.383 -8.578 1.00 91.06 85 PHE A C 1
ATOM 643 O O . PHE A 1 85 ? 9.326 -1.197 -9.429 1.00 91.06 85 PHE A O 1
ATOM 650 N N . PHE A 1 86 ? 8.525 0.836 -8.895 1.00 92.50 86 PHE A N 1
ATOM 651 C CA . PHE A 1 86 ? 8.505 1.304 -10.281 1.00 92.50 86 PHE A CA 1
ATOM 652 C C . PHE A 1 86 ? 9.906 1.265 -10.897 1.00 92.50 86 PHE A C 1
ATOM 654 O O . PHE A 1 86 ? 10.093 0.678 -11.964 1.00 92.50 86 PHE A O 1
ATOM 661 N N . LEU A 1 87 ? 10.900 1.803 -10.189 1.00 92.62 87 LEU A N 1
ATOM 662 C CA . LEU A 1 87 ? 12.299 1.781 -10.613 1.00 92.62 87 LEU A CA 1
ATOM 663 C C . LEU A 1 87 ? 12.854 0.359 -10.770 1.00 92.62 87 LEU A C 1
ATOM 665 O O . LEU A 1 87 ? 13.606 0.090 -11.709 1.00 92.62 87 LEU A O 1
ATOM 669 N N . LEU A 1 88 ? 12.505 -0.553 -9.861 1.00 92.00 88 LEU A N 1
ATOM 670 C CA . LEU A 1 88 ? 12.903 -1.958 -9.918 1.00 92.00 88 LEU A CA 1
ATOM 671 C C . LEU A 1 88 ? 12.379 -2.617 -11.196 1.00 92.00 88 LEU A C 1
ATOM 673 O O . LEU A 1 88 ? 13.148 -3.245 -11.924 1.00 92.00 88 LEU A O 1
ATOM 677 N N . PHE A 1 89 ? 11.086 -2.468 -11.486 1.00 91.69 89 PHE A N 1
ATOM 678 C CA . PHE A 1 89 ? 10.463 -3.113 -12.640 1.00 91.69 89 PHE A CA 1
ATOM 679 C C . PHE A 1 89 ? 10.850 -2.458 -13.966 1.00 91.69 89 PHE A C 1
ATOM 681 O O . PHE A 1 89 ? 11.059 -3.175 -14.945 1.00 91.69 89 PHE A O 1
ATOM 688 N N . GLN A 1 90 ? 11.051 -1.138 -13.993 1.00 90.75 90 GLN A N 1
ATOM 689 C CA . GLN A 1 90 ? 11.632 -0.438 -15.146 1.00 90.75 90 GLN A CA 1
ATOM 690 C C . GLN A 1 90 ? 13.043 -0.941 -15.474 1.00 90.75 90 GLN A C 1
ATOM 692 O O . GLN A 1 90 ? 13.414 -1.011 -16.642 1.00 90.75 90 GLN A O 1
ATOM 697 N N . ARG A 1 91 ? 13.818 -1.348 -14.460 1.00 91.81 91 ARG A N 1
ATOM 698 C CA . ARG A 1 91 ? 15.152 -1.949 -14.629 1.00 91.81 91 ARG A CA 1
ATOM 699 C C . ARG A 1 91 ? 15.133 -3.469 -14.841 1.00 91.81 91 ARG A C 1
ATOM 701 O O . ARG A 1 91 ? 16.189 -4.093 -14.821 1.00 91.81 91 ARG A O 1
ATOM 708 N N . GLY A 1 92 ? 13.963 -4.075 -15.054 1.00 89.56 92 GLY A N 1
ATOM 709 C CA . GLY A 1 92 ? 13.834 -5.508 -15.340 1.00 89.56 92 GLY A CA 1
ATOM 710 C C . GLY A 1 92 ? 13.893 -6.422 -14.111 1.00 89.56 92 GLY A C 1
ATOM 711 O O . GLY A 1 92 ? 14.092 -7.628 -14.257 1.00 89.56 92 GLY A O 1
ATOM 712 N N . GLY A 1 93 ? 13.714 -5.880 -12.904 1.00 87.88 93 GLY A N 1
ATOM 713 C CA . GLY A 1 93 ? 13.701 -6.660 -11.669 1.00 87.88 93 GLY A CA 1
ATOM 714 C C . GLY A 1 93 ? 12.581 -7.719 -11.637 1.00 87.88 93 GLY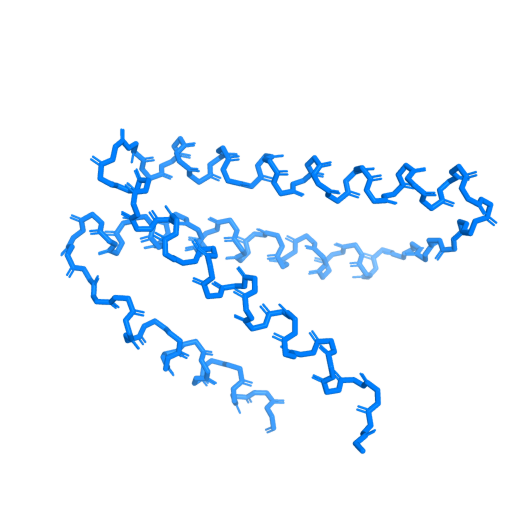 A C 1
ATOM 715 O O . GLY A 1 93 ? 11.460 -7.457 -12.086 1.00 87.88 93 GLY A O 1
ATOM 716 N N . PRO A 1 94 ? 12.843 -8.928 -11.108 1.00 86.56 94 PRO A N 1
ATOM 717 C CA . PRO A 1 94 ? 11.857 -10.004 -11.083 1.00 86.56 94 PRO A CA 1
ATOM 718 C C . PRO A 1 94 ? 10.795 -9.794 -9.993 1.00 86.56 94 PRO A C 1
ATOM 720 O O . PRO A 1 94 ? 11.120 -9.635 -8.818 1.00 86.56 94 PRO A O 1
ATOM 723 N N . LEU A 1 95 ? 9.510 -9.895 -10.365 1.00 82.50 95 LEU A N 1
ATOM 724 C CA . LEU A 1 95 ? 8.375 -9.836 -9.422 1.00 82.50 95 LEU A CA 1
ATOM 725 C C . LEU A 1 95 ? 8.478 -10.860 -8.292 1.00 82.50 95 LEU A C 1
ATOM 727 O O . LEU A 1 95 ? 8.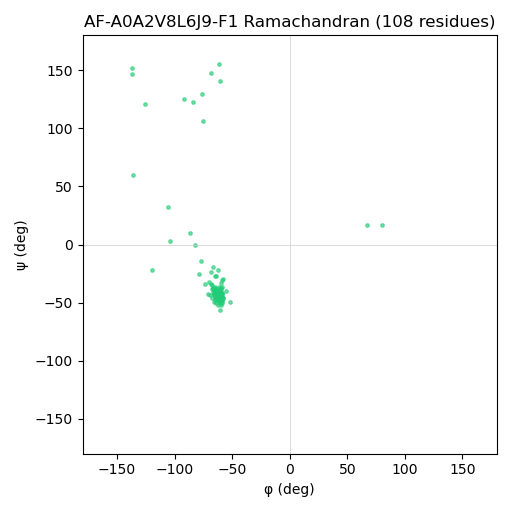143 -10.561 -7.155 1.00 82.50 95 LEU A O 1
ATOM 731 N N . SER A 1 96 ? 8.931 -12.074 -8.600 1.00 83.62 96 SER A N 1
ATOM 732 C CA . SER A 1 96 ? 8.983 -13.178 -7.640 1.00 83.62 96 SER A CA 1
ATOM 733 C C . SER A 1 96 ? 10.010 -12.974 -6.524 1.00 83.62 96 SER A C 1
ATOM 735 O O . SER A 1 96 ? 9.850 -13.554 -5.453 1.00 83.62 96 SER A O 1
ATOM 737 N N . ALA A 1 97 ? 11.042 -12.150 -6.738 1.00 78.06 97 ALA A N 1
ATOM 738 C CA . ALA A 1 97 ? 12.057 -11.882 -5.719 1.00 78.06 97 ALA A CA 1
ATOM 739 C C . ALA A 1 97 ? 11.581 -10.866 -4.671 1.00 78.06 97 ALA A C 1
ATOM 741 O O . ALA A 1 97 ? 12.053 -10.883 -3.536 1.00 78.06 97 ALA A O 1
ATOM 742 N N . VAL A 1 98 ? 10.631 -10.000 -5.032 1.00 81.12 98 VAL A N 1
ATOM 743 C CA . VAL A 1 98 ? 10.165 -8.915 -4.165 1.00 81.12 98 VAL A CA 1
ATOM 744 C C . VAL A 1 98 ? 9.519 -9.439 -2.875 1.00 81.12 98 VAL A C 1
ATOM 746 O O . VAL A 1 98 ? 9.976 -9.037 -1.804 1.00 81.12 98 VAL A O 1
ATOM 749 N N . PRO A 1 99 ? 8.533 -10.362 -2.902 1.00 80.38 99 PRO A N 1
ATOM 750 C CA . PRO A 1 99 ? 7.944 -10.896 -1.675 1.00 80.38 99 PRO A CA 1
ATOM 751 C C . PRO A 1 99 ? 8.964 -11.570 -0.754 1.00 80.38 99 PRO A C 1
ATOM 753 O O . PRO A 1 99 ? 8.867 -11.421 0.459 1.00 80.38 99 PRO A O 1
ATOM 756 N N . ALA A 1 100 ? 9.956 -12.272 -1.313 1.00 77.56 100 ALA A N 1
ATOM 757 C CA . ALA A 1 100 ? 10.990 -12.944 -0.527 1.00 77.56 100 ALA A CA 1
ATOM 758 C C . ALA A 1 100 ? 11.879 -11.941 0.229 1.00 77.56 100 ALA A C 1
ATOM 760 O O . ALA A 1 100 ? 12.159 -12.131 1.411 1.00 77.56 100 ALA A O 1
ATOM 761 N N . ILE A 1 101 ? 12.273 -10.845 -0.427 1.00 77.19 101 ILE A N 1
ATOM 762 C CA . ILE A 1 101 ? 13.081 -9.784 0.191 1.00 77.19 101 ILE A CA 1
ATOM 763 C C . ILE A 1 101 ? 12.263 -9.019 1.244 1.00 77.19 101 ILE A C 1
ATOM 765 O O . ILE A 1 101 ? 12.754 -8.771 2.345 1.00 77.19 101 ILE A O 1
ATOM 769 N N . LEU A 1 102 ? 11.000 -8.691 0.947 1.00 81.19 102 LEU A N 1
ATOM 770 C CA . LEU A 1 102 ? 10.109 -8.007 1.893 1.00 81.19 102 LEU A CA 1
ATOM 771 C C . LEU A 1 102 ? 9.806 -8.858 3.131 1.00 81.19 102 LEU A C 1
ATOM 773 O O . LEU A 1 102 ? 9.796 -8.334 4.245 1.00 81.19 102 LEU A O 1
ATOM 777 N N . ALA A 1 103 ? 9.599 -10.166 2.951 1.00 80.12 103 ALA A N 1
ATOM 778 C CA . ALA A 1 103 ? 9.411 -11.098 4.059 1.00 80.12 103 ALA A CA 1
ATOM 779 C C . ALA A 1 103 ? 10.626 -11.107 4.998 1.00 80.12 103 ALA A C 1
ATOM 781 O O . ALA A 1 103 ? 10.452 -11.130 6.214 1.00 80.12 103 ALA A O 1
ATOM 782 N N . GLY A 1 104 ? 11.842 -11.002 4.447 1.00 75.62 104 GLY A N 1
ATOM 783 C CA . GLY A 1 104 ? 13.064 -10.833 5.235 1.00 75.62 104 GLY A CA 1
ATOM 784 C C . GLY A 1 104 ? 13.043 -9.576 6.110 1.00 75.62 104 GLY A C 1
ATOM 785 O O . GLY A 1 104 ? 13.397 -9.649 7.281 1.00 75.62 104 GLY A O 1
ATOM 786 N N . GLY A 1 105 ? 12.563 -8.444 5.585 1.00 73.69 105 GLY A N 1
ATOM 787 C CA . GLY A 1 105 ? 12.416 -7.207 6.361 1.00 73.69 105 GLY A CA 1
ATOM 788 C C . GLY A 1 105 ? 11.408 -7.326 7.510 1.00 73.69 105 GLY A C 1
ATOM 789 O O . GLY A 1 105 ? 11.681 -6.871 8.618 1.00 73.69 105 GLY A O 1
ATOM 790 N N . ALA A 1 106 ? 10.268 -7.983 7.272 1.00 75.62 106 ALA A N 1
ATOM 791 C CA . ALA A 1 106 ? 9.258 -8.221 8.306 1.00 75.62 106 ALA A CA 1
ATOM 792 C C . ALA A 1 106 ? 9.747 -9.188 9.401 1.00 75.62 106 ALA A C 1
ATOM 794 O O . ALA A 1 106 ? 9.425 -9.001 10.573 1.00 75.62 106 ALA A O 1
ATOM 795 N N . ALA A 1 107 ? 10.558 -10.185 9.034 1.00 76.31 107 ALA A N 1
ATOM 796 C CA . ALA A 1 107 ? 11.100 -11.173 9.965 1.00 76.31 107 ALA A CA 1
ATOM 797 C C . ALA A 1 107 ? 12.085 -10.587 10.994 1.00 76.31 107 ALA A C 1
ATOM 799 O O . ALA A 1 107 ? 12.286 -11.194 12.037 1.00 76.31 107 ALA A O 1
ATOM 800 N N . ILE A 1 108 ? 12.671 -9.408 10.749 1.00 76.19 108 ILE A N 1
ATOM 801 C CA . ILE A 1 108 ? 13.574 -8.737 11.708 1.00 76.19 108 ILE A CA 1
ATOM 802 C C . ILE A 1 108 ? 12.841 -8.351 13.004 1.00 76.19 108 ILE A C 1
ATOM 804 O O . ILE A 1 108 ? 13.466 -8.246 14.056 1.00 76.19 108 ILE A O 1
ATOM 808 N N . MET A 1 109 ? 11.525 -8.133 12.935 1.00 67.69 109 MET A N 1
ATOM 809 C CA . MET A 1 109 ? 10.697 -7.780 14.093 1.00 67.69 109 MET A CA 1
ATOM 810 C C . MET A 1 109 ? 9.843 -8.942 14.623 1.00 67.69 109 MET A C 1
ATOM 812 O O . MET A 1 109 ? 9.029 -8.712 15.519 1.00 67.69 109 MET A O 1
ATOM 816 N N . ALA A 1 110 ? 9.978 -10.143 14.049 1.00 54.78 110 ALA A N 1
ATOM 817 C CA . ALA A 1 110 ? 9.223 -11.333 14.446 1.00 54.78 110 ALA A CA 1
ATOM 818 C C . ALA A 1 110 ? 9.893 -12.095 15.597 1.00 54.78 110 ALA A C 1
ATOM 820 O O . ALA A 1 110 ? 11.142 -12.086 15.675 1.00 54.78 110 ALA A O 1
#

Nearest PDB structures (foldseek):
  8f6k-assembly1_C  TM=4.242E-01  e=6.403E+00  Shewanella oneidensis

Radius of gyration: 16.09 Å; Cα contacts (8 Å, |Δi|>4): 40; chains: 1; bounding box: 38×33×38 Å

Secondary structure (DSSP, 8-state):
--HHHHHHHHHHHHHHHHHHHHHHHHTTS-HHHHHHHHHHHHHHHHHHHHHHHHHTT-------HHHHHHHHHHHHHHHHHHHHHHHHHHTT--TTHHHHHHHHHHHTT-

pLDDT: mean 90.5, std 7.22, range [54.78, 97.81]